Protein AF-A0A059XB04-F1 (afdb_monomer)

Solvent-accessible surface area (backbone atoms only — not comparable to full-atom values): 8341 Å² total; per-residue (Å²): 118,61,59,58,57,17,35,54,51,37,60,76,37,58,84,43,94,43,70,64,55,27,49,43,52,47,31,38,72,76,71,70,39,80,63,54,74,63,44,48,49,54,50,53,51,46,66,65,46,46,66,55,48,60,48,51,51,54,49,51,52,49,54,49,53,51,55,54,54,59,68,74,66,71,84,84,87,80,88,89,86,90,81,85,85,89,86,80,91,80,71,99,72,80,81,77,64,91,81,77,67,53,71,73,57,56,70,72,45,74,76,91,42,72,61,14,51,53,42,30,48,57,76,69,47,67,93,66,83,70,68,130

pLDDT: mean 71.79, std 19.83, range [31.95, 94.81]

Sequence (132 aa):
FTQQQAELIARKVADEPDNESRIKKVYRIVYGRAPEAAEVKAGVDYLAAEPMRAYEERRAEKDAKEKEKAKSQKPEDAKPEPGKPDGMADGMMSGVVPGAGSADEKAKMLPVTTLGRYIKVLLSANEFLFVS

Radius of gyration: 23.44 Å; Cα contacts (8 Å, |Δi|>4): 75; chains: 1; bounding box: 36×36×72 Å

Secondary structure (DSSP, 8-state):
-HHHHHHHHHHHHTTSSSHHHHHHHHHHHHTSSPPPHHHHHHHHHHHHHHHHHHHHHHHHHHHHHHHHHHHT-------------------TTTT--TT---HHHHHHSPPP-HHHHHHHHHHHS-TTSS--

Foldseek 3Di:
DLLLVLVVLCVVLVPPPDQLSSQQVLCCVQVVDGDDPLSSVVSVVQLVCVVVVVVVVVVVVVVVVVVVVVVVPDDDDDDDDDDDDDDDDDDPPPPDDPPPDDPVVVVVGDDGDSSSVSSSCVNVDDPPPRDD

Mean predicted aligned error: 15.43 Å

Structure (mmCIF, N/CA/C/O backbone):
data_AF-A0A059XB04-F1
#
_entry.id   AF-A0A059XB04-F1
#
loop_
_atom_site.group_PDB
_atom_site.id
_atom_site.type_symbol
_atom_site.label_atom_id
_atom_site.label_alt_id
_atom_site.label_comp_id
_atom_site.label_asym_id
_atom_site.label_entity_id
_atom_site.label_seq_id
_atom_site.pdbx_PDB_ins_code
_atom_site.Cartn_x
_atom_site.Cartn_y
_atom_site.Cartn_z
_atom_site.occupancy
_atom_site.B_iso_or_equiv
_atom_site.auth_seq_id
_atom_site.auth_comp_id
_atom_site.auth_asym_id
_atom_site.auth_atom_id
_atom_site.pdbx_PDB_model_num
ATOM 1 N N . PHE A 1 1 ? -6.227 1.601 -15.711 1.00 62.34 1 PHE A N 1
ATOM 2 C CA . PHE A 1 1 ? -6.575 2.840 -14.984 1.00 62.34 1 PHE A CA 1
ATOM 3 C C . PHE A 1 1 ? -6.221 2.799 -13.495 1.00 62.34 1 PHE A C 1
ATOM 5 O O . PHE A 1 1 ? -5.605 3.744 -13.020 1.00 62.34 1 PHE A O 1
ATOM 12 N N . THR A 1 2 ? -6.492 1.710 -12.769 1.00 87.12 2 THR A N 1
ATOM 13 C CA . THR A 1 2 ? -6.279 1.619 -11.306 1.00 87.12 2 THR A CA 1
ATOM 14 C C . THR A 1 2 ? -4.823 1.794 -10.844 1.00 87.12 2 THR A C 1
ATOM 16 O O . THR A 1 2 ? -4.592 2.307 -9.757 1.00 87.12 2 THR A O 1
ATOM 19 N N . GLN A 1 3 ? -3.827 1.447 -11.674 1.00 89.06 3 GLN A N 1
ATOM 20 C CA . GLN A 1 3 ? -2.406 1.574 -11.304 1.00 89.06 3 GLN A CA 1
ATOM 21 C C . GLN A 1 3 ? -2.002 3.019 -10.985 1.00 89.06 3 GLN A C 1
ATOM 23 O O . GLN A 1 3 ? -1.406 3.267 -9.948 1.00 89.06 3 GLN A O 1
ATOM 28 N N . GLN A 1 4 ? -2.329 3.977 -11.854 1.00 91.56 4 GLN A N 1
ATOM 29 C CA . GLN A 1 4 ? -1.906 5.369 -11.664 1.00 91.56 4 GLN A CA 1
ATOM 30 C C . GLN A 1 4 ? -2.577 6.002 -10.438 1.00 91.56 4 GLN A C 1
ATOM 32 O O . GLN A 1 4 ? -1.941 6.750 -9.705 1.00 91.56 4 GLN A O 1
ATOM 37 N N . GLN A 1 5 ? -3.835 5.641 -10.166 1.00 90.94 5 GLN A N 1
ATOM 38 C CA . GLN A 1 5 ? -4.535 6.065 -8.951 1.00 90.94 5 GLN A CA 1
ATOM 39 C C . GLN A 1 5 ? -3.875 5.494 -7.693 1.00 90.94 5 GLN A C 1
ATOM 41 O O . GLN A 1 5 ? -3.670 6.218 -6.720 1.00 90.94 5 GLN A O 1
ATOM 46 N N . ALA A 1 6 ? -3.467 4.226 -7.736 1.00 92.75 6 ALA A N 1
ATOM 47 C CA . ALA A 1 6 ? -2.747 3.606 -6.636 1.00 92.75 6 ALA A CA 1
ATOM 48 C C . ALA A 1 6 ? -1.396 4.290 -6.365 1.00 92.75 6 ALA A C 1
ATOM 50 O O . ALA A 1 6 ? -1.077 4.561 -5.211 1.00 92.75 6 ALA A O 1
ATOM 51 N N . GLU A 1 7 ? -0.639 4.654 -7.407 1.00 92.75 7 GLU A N 1
ATOM 5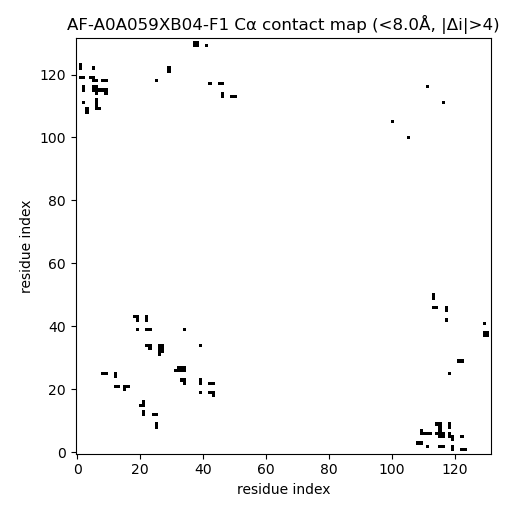2 C CA . GLU A 1 7 ? 0.622 5.396 -7.244 1.00 92.75 7 GLU A CA 1
ATOM 53 C C . GLU A 1 7 ? 0.411 6.824 -6.710 1.00 92.75 7 GLU A C 1
ATOM 55 O O . GLU A 1 7 ? 1.221 7.327 -5.930 1.00 92.75 7 GLU A O 1
ATOM 60 N N . LEU A 1 8 ? -0.690 7.490 -7.078 1.00 94.25 8 LEU A N 1
ATOM 61 C CA . LEU A 1 8 ? -1.035 8.798 -6.510 1.00 94.25 8 LEU A CA 1
ATOM 62 C C . LEU A 1 8 ? -1.319 8.704 -5.009 1.00 94.25 8 LEU A C 1
ATOM 64 O O . LEU A 1 8 ? -0.875 9.559 -4.244 1.00 94.25 8 LEU A O 1
ATOM 68 N N . ILE A 1 9 ? -2.033 7.664 -4.577 1.00 93.81 9 ILE A N 1
ATOM 69 C CA . ILE A 1 9 ? -2.265 7.407 -3.152 1.00 93.81 9 ILE A CA 1
ATOM 70 C C . ILE A 1 9 ? -0.945 7.042 -2.466 1.00 93.81 9 ILE A C 1
ATOM 72 O O . ILE A 1 9 ? -0.665 7.582 -1.398 1.00 93.81 9 ILE A O 1
ATOM 76 N N . ALA A 1 10 ? -0.101 6.218 -3.097 1.00 93.50 10 ALA A N 1
ATOM 77 C CA . ALA A 1 10 ? 1.215 5.852 -2.575 1.00 93.50 10 ALA A CA 1
ATOM 78 C C . ALA A 1 10 ? 2.075 7.090 -2.280 1.00 93.50 10 ALA A C 1
ATOM 80 O O . ALA A 1 10 ? 2.677 7.176 -1.214 1.00 93.50 10 ALA A O 1
ATOM 81 N N . ARG A 1 11 ? 2.070 8.092 -3.171 1.00 93.62 11 ARG A N 1
ATOM 82 C CA . ARG A 1 11 ? 2.760 9.374 -2.943 1.00 93.62 11 ARG A CA 1
ATOM 83 C C . ARG A 1 11 ? 2.201 10.153 -1.755 1.00 93.62 11 ARG A C 1
ATOM 85 O O . ARG A 1 11 ? 2.980 10.675 -0.971 1.00 93.62 11 ARG A O 1
ATOM 92 N N . LYS A 1 12 ? 0.875 10.205 -1.585 1.00 93.06 12 LYS A N 1
ATOM 93 C CA . LYS A 1 12 ? 0.228 10.919 -0.461 1.00 93.06 12 LYS A CA 1
ATOM 94 C C . LYS A 1 12 ? 0.562 10.331 0.912 1.00 93.06 12 LYS A C 1
ATOM 96 O O . LYS A 1 12 ? 0.420 11.017 1.923 1.00 93.06 12 LYS A O 1
ATOM 101 N N . VAL A 1 13 ? 0.929 9.053 0.957 1.00 93.88 13 VAL A N 1
ATOM 102 C CA . VAL A 1 13 ? 1.287 8.357 2.200 1.00 93.88 13 VAL A CA 1
ATOM 103 C C . VAL A 1 13 ? 2.791 8.113 2.321 1.00 93.88 13 VAL A C 1
ATOM 105 O O . VAL A 1 13 ? 3.226 7.558 3.320 1.00 93.88 13 VAL A O 1
ATOM 108 N N . ALA A 1 14 ? 3.600 8.514 1.337 1.00 89.06 14 ALA A N 1
ATOM 109 C CA . ALA A 1 14 ? 5.038 8.244 1.333 1.00 89.06 14 ALA A CA 1
ATOM 110 C C . ALA A 1 14 ? 5.751 8.866 2.545 1.00 89.06 14 ALA A C 1
ATOM 112 O O . ALA A 1 14 ? 6.646 8.232 3.107 1.00 89.06 14 ALA A O 1
ATOM 113 N N . ASP A 1 15 ? 5.281 10.042 2.972 1.00 91.62 15 ASP A N 1
ATOM 114 C CA . ASP A 1 15 ? 5.811 10.818 4.100 1.00 91.62 15 ASP A CA 1
ATOM 115 C C . ASP A 1 15 ? 5.543 10.184 5.475 1.00 91.62 15 ASP A C 1
ATOM 117 O O . ASP A 1 15 ? 6.079 10.641 6.481 1.00 91.62 15 ASP A O 1
ATOM 121 N N . GLU A 1 16 ? 4.718 9.133 5.545 1.00 92.12 16 GLU A N 1
ATOM 122 C CA . GLU A 1 16 ? 4.513 8.400 6.794 1.00 92.12 16 GLU A CA 1
ATOM 123 C C . GLU A 1 16 ? 5.799 7.663 7.210 1.00 92.12 16 GLU A C 1
ATOM 125 O O . GLU A 1 16 ? 6.496 7.111 6.350 1.00 92.12 16 GLU A O 1
ATOM 130 N N . PRO A 1 17 ? 6.117 7.620 8.514 1.00 88.62 17 PRO A N 1
ATOM 131 C CA . PRO A 1 17 ? 7.427 7.182 8.997 1.00 88.62 17 PRO A CA 1
ATOM 132 C C . PRO A 1 17 ? 7.689 5.686 8.789 1.00 88.62 17 PRO A C 1
ATOM 134 O O . PRO A 1 17 ? 8.817 5.280 8.508 1.00 88.62 17 PRO A O 1
ATOM 137 N N . ASP A 1 18 ? 6.650 4.860 8.885 1.00 90.94 18 ASP A N 1
ATOM 138 C CA . ASP A 1 18 ? 6.749 3.404 8.864 1.00 90.94 18 ASP A CA 1
ATOM 139 C C . ASP A 1 18 ? 5.666 2.759 7.985 1.00 90.94 18 ASP A C 1
ATOM 141 O O . ASP A 1 18 ? 4.667 3.377 7.606 1.00 90.94 18 ASP A O 1
ATOM 145 N N . ASN A 1 19 ? 5.878 1.490 7.626 1.00 90.06 19 ASN A N 1
ATOM 146 C CA . ASN A 1 19 ? 4.968 0.771 6.736 1.00 90.06 19 ASN A CA 1
ATOM 147 C C . ASN A 1 19 ? 3.585 0.541 7.359 1.00 90.06 19 ASN A C 1
ATOM 149 O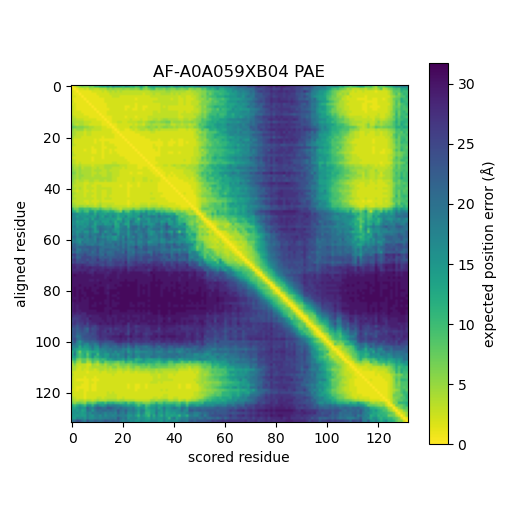 O . ASN A 1 19 ? 2.600 0.564 6.624 1.00 90.06 19 ASN A O 1
ATOM 153 N N . GLU A 1 20 ? 3.471 0.382 8.680 1.00 92.31 20 GLU A N 1
ATOM 154 C CA . GLU A 1 20 ? 2.158 0.248 9.316 1.00 92.31 20 GLU A CA 1
ATOM 155 C C . GLU A 1 20 ? 1.370 1.556 9.256 1.00 92.31 20 GLU A C 1
ATOM 157 O O . GLU A 1 20 ? 0.177 1.538 8.957 1.00 92.31 20 GLU A O 1
ATOM 162 N N . SER A 1 21 ? 2.021 2.69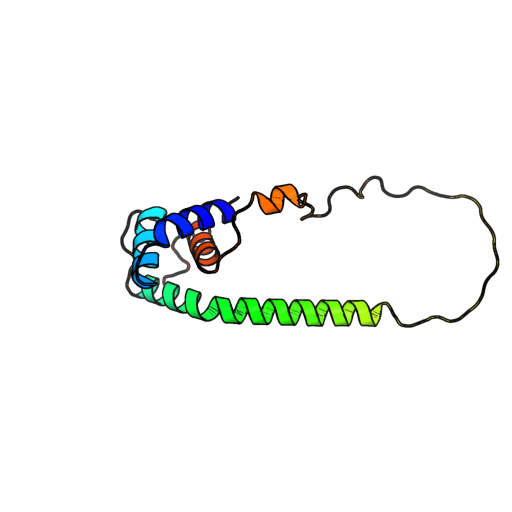3 9.505 1.00 94.44 21 SER A N 1
ATOM 163 C CA . SER A 1 21 ? 1.423 4.028 9.407 1.00 94.44 21 SER A CA 1
ATOM 164 C C . SER A 1 21 ? 0.959 4.318 7.980 1.00 94.44 21 SER A C 1
ATOM 166 O O . SER A 1 21 ? -0.168 4.785 7.779 1.00 94.44 21 SER A O 1
ATOM 168 N N . ARG A 1 22 ? 1.752 3.916 6.972 1.00 94.31 22 ARG A N 1
ATOM 169 C CA . ARG A 1 22 ? 1.342 3.945 5.557 1.00 94.31 22 ARG A CA 1
ATOM 170 C C . ARG A 1 22 ? 0.076 3.129 5.325 1.00 94.31 22 ARG A C 1
ATOM 172 O O . ARG A 1 22 ? -0.886 3.659 4.774 1.00 94.31 22 ARG A O 1
ATOM 179 N N . ILE A 1 23 ? 0.049 1.871 5.770 1.00 93.81 23 ILE A N 1
ATOM 180 C CA . ILE A 1 23 ? -1.108 0.978 5.600 1.00 93.81 23 ILE A CA 1
ATOM 181 C C . ILE A 1 23 ? -2.346 1.563 6.294 1.00 93.81 23 ILE A C 1
ATOM 183 O O . ILE A 1 23 ? -3.392 1.705 5.665 1.00 93.81 23 ILE A O 1
ATOM 187 N N . LYS A 1 24 ? -2.228 2.006 7.551 1.00 94.25 24 LYS A N 1
ATOM 188 C CA . LYS A 1 24 ? -3.326 2.634 8.308 1.00 94.25 24 LYS A CA 1
ATOM 189 C C . LYS A 1 24 ? -3.908 3.841 7.579 1.00 94.25 24 LYS A C 1
ATOM 191 O O . LYS A 1 24 ? -5.130 3.981 7.494 1.00 94.25 24 LYS A O 1
ATOM 196 N N . LYS A 1 25 ? -3.056 4.701 7.020 1.00 94.81 25 LYS A N 1
ATOM 197 C CA . LYS A 1 25 ? -3.499 5.875 6.261 1.00 94.81 25 LYS A CA 1
ATOM 198 C C . LYS A 1 25 ? -4.142 5.498 4.928 1.00 94.81 25 LYS A C 1
ATOM 200 O O . LYS A 1 25 ? -5.160 6.084 4.570 1.00 94.81 25 LYS A O 1
ATOM 205 N N . VAL A 1 26 ? -3.605 4.499 4.229 1.00 94.44 26 VAL A N 1
ATOM 206 C CA . VAL A 1 26 ? -4.202 3.960 2.999 1.00 94.44 26 VAL A CA 1
ATOM 207 C C . VAL A 1 26 ? -5.612 3.436 3.260 1.00 94.44 26 VAL A C 1
ATOM 209 O O . VAL A 1 26 ? -6.525 3.816 2.534 1.00 94.44 26 VAL A O 1
ATOM 212 N N . TYR A 1 27 ? -5.823 2.641 4.312 1.00 93.75 27 TYR A N 1
ATOM 213 C CA . TYR A 1 27 ? -7.151 2.108 4.645 1.00 93.75 27 TYR A CA 1
ATOM 214 C C . TYR A 1 27 ? -8.170 3.211 4.933 1.00 93.75 27 TYR A C 1
ATOM 216 O O . TYR A 1 27 ? -9.305 3.141 4.462 1.00 93.75 27 TYR A O 1
ATOM 224 N N . ARG A 1 28 ? -7.752 4.286 5.611 1.00 94.00 28 ARG A N 1
ATOM 225 C CA . ARG A 1 28 ? -8.613 5.458 5.822 1.00 94.00 28 ARG A CA 1
ATOM 226 C C . ARG A 1 28 ? -8.978 6.169 4.519 1.00 94.00 28 ARG A C 1
ATOM 228 O O . ARG A 1 28 ? -10.091 6.663 4.405 1.00 94.00 28 ARG A O 1
ATOM 235 N N . ILE A 1 29 ? -8.065 6.229 3.550 1.00 93.31 29 ILE A N 1
ATOM 236 C CA . ILE A 1 29 ? -8.314 6.864 2.245 1.00 93.31 29 ILE A CA 1
ATOM 237 C C . ILE A 1 29 ? -9.215 5.991 1.365 1.00 93.31 29 ILE A C 1
ATOM 239 O O . ILE A 1 29 ? -10.090 6.519 0.687 1.00 93.31 29 ILE A O 1
ATOM 243 N N . VAL A 1 30 ? -8.979 4.678 1.345 1.00 91.19 30 VAL A N 1
ATOM 244 C CA . VAL A 1 30 ? -9.641 3.746 0.420 1.00 91.19 30 VAL A CA 1
ATOM 245 C C . VAL A 1 30 ? -10.997 3.280 0.950 1.00 91.19 30 VAL A C 1
ATOM 247 O O . VAL A 1 30 ? -11.965 3.282 0.198 1.00 91.19 30 VAL A O 1
ATOM 250 N N . TYR A 1 31 ? -11.080 2.925 2.234 1.00 90.44 31 TYR A N 1
ATOM 251 C CA . TYR A 1 31 ? -12.274 2.322 2.843 1.00 90.44 31 TYR A CA 1
ATOM 252 C C . TYR A 1 31 ? -12.963 3.227 3.871 1.00 90.44 31 TYR A C 1
ATOM 254 O O . TYR A 1 31 ? -14.004 2.867 4.410 1.00 90.44 31 TYR A O 1
ATOM 262 N N . GLY A 1 32 ? -12.383 4.384 4.210 1.00 92.06 32 GLY A N 1
ATOM 263 C CA . GLY A 1 32 ? -12.955 5.282 5.220 1.00 92.06 32 GLY A CA 1
ATOM 264 C C . GLY A 1 32 ? -12.929 4.734 6.654 1.00 92.06 32 GLY A C 1
ATOM 265 O O . GLY A 1 32 ? -13.517 5.344 7.544 1.00 92.06 32 GLY A O 1
ATOM 266 N N . ARG A 1 33 ? -12.238 3.612 6.904 1.00 91.81 33 ARG A N 1
ATOM 267 C CA . ARG A 1 33 ? -12.135 2.963 8.222 1.00 91.81 33 ARG A CA 1
ATOM 268 C C . ARG A 1 33 ? -10.688 2.711 8.635 1.00 91.81 33 ARG A C 1
ATOM 270 O O . ARG A 1 33 ? -9.763 2.797 7.828 1.00 91.81 33 ARG A O 1
ATOM 277 N N . ALA A 1 34 ? -10.488 2.412 9.917 1.00 90.94 34 ALA A N 1
ATOM 278 C CA . ALA A 1 34 ? -9.215 1.876 10.383 1.00 90.94 34 ALA A CA 1
ATOM 279 C C . ALA A 1 34 ? -9.070 0.408 9.934 1.00 90.94 34 ALA A C 1
ATOM 281 O O . ALA A 1 34 ? -10.078 -0.306 9.893 1.00 90.94 34 ALA A O 1
ATOM 282 N N . PRO A 1 35 ? -7.849 -0.041 9.596 1.00 91.25 35 PRO A N 1
ATOM 283 C CA . PRO A 1 35 ? -7.604 -1.452 9.342 1.00 91.25 35 PRO A CA 1
ATOM 284 C C . PRO A 1 35 ? -7.675 -2.259 10.639 1.00 91.25 35 PRO A C 1
ATOM 286 O O . PRO A 1 35 ? -7.333 -1.761 11.717 1.00 91.25 35 PRO A O 1
ATOM 289 N N . GLU A 1 36 ? -8.048 -3.523 10.517 1.00 91.62 36 GLU A N 1
ATOM 290 C CA . GLU A 1 36 ? -7.911 -4.511 11.581 1.00 91.62 36 GLU A CA 1
ATOM 291 C C . GLU A 1 36 ? -6.456 -4.988 11.718 1.00 91.62 36 GLU A C 1
ATOM 293 O O . GLU A 1 36 ? -5.630 -4.832 10.816 1.00 91.62 36 GLU A O 1
ATOM 298 N N . ALA A 1 37 ? -6.116 -5.609 12.851 1.00 88.94 37 ALA A N 1
ATOM 299 C CA . ALA A 1 37 ? -4.753 -6.087 13.102 1.00 88.94 37 ALA A CA 1
ATOM 300 C C . ALA A 1 37 ? -4.281 -7.123 12.061 1.00 88.94 37 ALA A C 1
ATOM 302 O O . ALA A 1 37 ? -3.117 -7.101 11.655 1.00 88.94 37 ALA A O 1
ATOM 303 N N . ALA A 1 38 ? -5.184 -7.994 11.596 1.00 89.56 38 ALA A N 1
ATOM 304 C CA . ALA A 1 38 ? -4.898 -8.973 10.548 1.00 89.56 38 ALA A CA 1
ATOM 305 C C . ALA A 1 38 ? -4.568 -8.300 9.205 1.00 89.56 38 ALA A C 1
ATOM 307 O O . ALA A 1 38 ? -3.620 -8.694 8.529 1.00 89.56 38 ALA A O 1
ATOM 308 N N . GLU A 1 39 ? -5.285 -7.230 8.860 1.00 90.12 39 GLU A N 1
ATOM 309 C CA . GLU A 1 39 ? -5.089 -6.472 7.623 1.00 90.12 39 GLU A CA 1
ATOM 310 C C . GLU A 1 39 ? -3.765 -5.701 7.618 1.00 90.12 39 GLU A C 1
ATOM 312 O 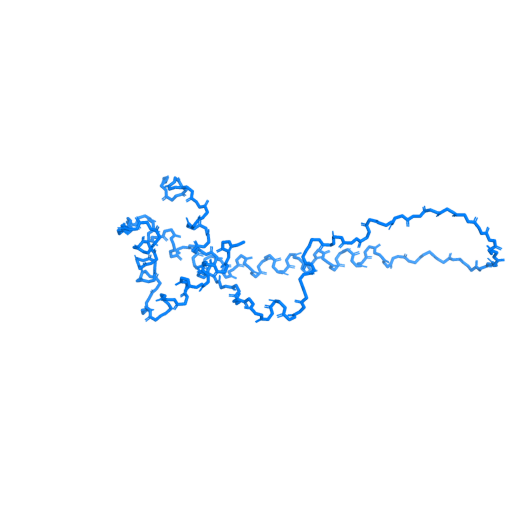O . GLU A 1 39 ? -3.061 -5.671 6.604 1.00 90.12 39 GLU A O 1
ATOM 317 N N . VAL A 1 40 ? -3.392 -5.109 8.761 1.00 91.50 40 VAL A N 1
ATOM 318 C CA . VAL A 1 40 ? -2.082 -4.457 8.921 1.00 91.50 40 VAL A CA 1
ATOM 319 C C . VAL A 1 40 ? -0.968 -5.479 8.738 1.00 91.50 40 VAL A C 1
ATOM 321 O O . VAL A 1 40 ? -0.047 -5.238 7.958 1.00 91.50 40 VAL A O 1
ATOM 324 N N . LYS A 1 41 ? -1.078 -6.638 9.396 1.00 90.75 41 LYS A N 1
ATOM 325 C CA . LYS A 1 41 ? -0.098 -7.718 9.270 1.00 90.75 41 LYS A CA 1
ATOM 326 C C . LYS A 1 41 ? 0.028 -8.199 7.823 1.00 90.75 41 LYS A C 1
ATOM 328 O O . LYS A 1 41 ? 1.132 -8.209 7.290 1.00 90.75 41 LYS A O 1
ATOM 333 N N . ALA A 1 42 ? -1.091 -8.496 7.163 1.00 90.44 42 ALA A N 1
ATOM 334 C CA . ALA A 1 42 ? -1.102 -8.923 5.766 1.00 90.44 42 ALA A CA 1
ATOM 335 C C . ALA A 1 42 ? -0.477 -7.874 4.831 1.00 90.44 42 ALA A C 1
ATOM 337 O O . ALA A 1 42 ? 0.246 -8.222 3.898 1.00 90.44 42 ALA A O 1
ATOM 338 N N . GLY A 1 43 ? -0.713 -6.583 5.087 1.00 90.19 43 GLY A N 1
ATOM 339 C CA . GLY A 1 43 ? -0.084 -5.502 4.334 1.00 90.19 43 GLY A CA 1
ATOM 340 C C . GLY A 1 43 ? 1.430 -5.429 4.534 1.00 90.19 43 GLY A C 1
ATOM 341 O O . GLY A 1 43 ? 2.167 -5.279 3.560 1.00 90.19 43 GLY A O 1
ATOM 342 N N . VAL A 1 44 ? 1.911 -5.567 5.771 1.00 91.44 44 VAL A N 1
ATOM 343 C CA . VAL A 1 44 ? 3.352 -5.588 6.069 1.00 91.44 44 VAL A CA 1
ATOM 344 C C . VAL A 1 44 ? 4.021 -6.799 5.415 1.00 91.44 44 VAL A C 1
ATOM 346 O O . VAL A 1 44 ? 5.041 -6.636 4.742 1.00 91.44 44 VAL A O 1
ATOM 349 N N . ASP A 1 45 ? 3.412 -7.979 5.536 1.00 89.50 45 ASP A N 1
ATOM 350 C CA . ASP A 1 45 ? 3.902 -9.221 4.931 1.00 89.50 45 ASP A CA 1
ATOM 351 C C . ASP A 1 45 ? 3.966 -9.105 3.399 1.00 89.50 45 ASP A C 1
ATOM 353 O O . ASP A 1 45 ? 4.963 -9.478 2.776 1.00 89.50 45 ASP A O 1
ATOM 357 N N . TYR A 1 46 ? 2.944 -8.505 2.781 1.00 89.19 46 TYR A N 1
ATOM 358 C CA . TYR A 1 46 ? 2.924 -8.240 1.343 1.00 89.19 46 TYR A CA 1
ATOM 359 C C . TYR A 1 46 ? 4.071 -7.316 0.913 1.00 89.19 46 TYR A C 1
ATOM 361 O O . TYR A 1 46 ? 4.801 -7.626 -0.031 1.00 89.19 46 TYR A O 1
ATOM 369 N N . LEU A 1 47 ? 4.274 -6.198 1.620 1.00 87.88 47 LEU A N 1
ATOM 370 C CA . LEU A 1 47 ? 5.343 -5.244 1.307 1.00 87.88 47 LEU A CA 1
ATOM 371 C C . LEU A 1 47 ? 6.745 -5.849 1.479 1.00 87.88 47 LEU A C 1
ATOM 373 O O . LEU A 1 47 ? 7.666 -5.434 0.774 1.00 87.88 47 LEU A O 1
ATOM 377 N N . ALA A 1 48 ? 6.909 -6.822 2.377 1.00 85.38 48 ALA A N 1
ATOM 378 C CA . ALA A 1 48 ? 8.159 -7.553 2.565 1.00 85.38 48 ALA A CA 1
ATOM 379 C C . ALA A 1 48 ? 8.393 -8.631 1.487 1.00 85.38 48 ALA A C 1
ATOM 381 O O . ALA A 1 48 ? 9.524 -8.813 1.037 1.00 85.38 48 ALA A O 1
ATOM 382 N N . ALA A 1 49 ? 7.340 -9.328 1.047 1.00 81.25 49 ALA A N 1
ATOM 383 C CA . ALA A 1 49 ? 7.437 -10.429 0.085 1.00 81.25 49 ALA A CA 1
ATOM 384 C C . ALA A 1 49 ? 7.522 -9.967 -1.383 1.00 81.25 49 ALA A C 1
ATOM 386 O O . ALA A 1 49 ? 8.191 -10.594 -2.207 1.00 81.25 49 ALA A O 1
ATOM 387 N N . GLU A 1 50 ? 6.861 -8.867 -1.736 1.00 74.31 50 GLU A N 1
ATOM 388 C CA . GLU A 1 50 ? 6.799 -8.365 -3.114 1.00 74.31 50 GLU A CA 1
ATOM 389 C C . GLU A 1 50 ? 8.150 -7.990 -3.743 1.00 74.31 50 GLU A C 1
ATOM 391 O O . GLU A 1 50 ? 8.351 -8.293 -4.920 1.00 74.31 50 GLU A O 1
ATOM 396 N N . PRO A 1 51 ? 9.102 -7.351 -3.034 1.00 67.12 51 PRO A N 1
ATOM 397 C CA . PRO A 1 51 ? 10.424 -7.087 -3.593 1.00 67.12 51 PRO A CA 1
ATOM 398 C C . PRO A 1 51 ? 11.152 -8.371 -4.017 1.00 67.12 51 PRO A C 1
ATOM 400 O O . PRO A 1 51 ? 11.834 -8.368 -5.042 1.00 67.12 51 PRO A O 1
ATOM 403 N N . MET A 1 52 ? 10.964 -9.467 -3.274 1.00 59.53 52 MET A N 1
ATOM 404 C CA . MET A 1 52 ? 11.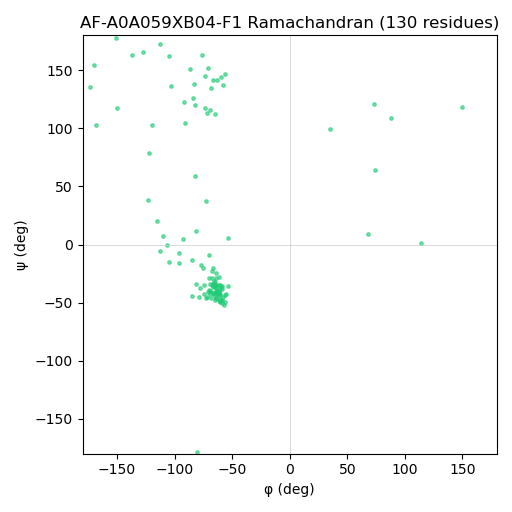530 -10.780 -3.600 1.00 59.53 52 MET A CA 1
ATOM 405 C C . MET A 1 52 ? 10.818 -11.413 -4.800 1.00 59.53 52 MET A C 1
ATOM 407 O O . MET A 1 52 ? 11.478 -11.815 -5.756 1.00 59.53 52 MET A O 1
ATOM 411 N N . ARG A 1 53 ? 9.479 -11.396 -4.828 1.00 60.59 53 ARG A N 1
ATOM 412 C CA . ARG A 1 53 ? 8.702 -11.923 -5.965 1.00 60.59 53 ARG A CA 1
ATOM 413 C C . ARG A 1 53 ? 8.958 -11.172 -7.269 1.00 60.59 53 ARG A C 1
ATOM 415 O O . ARG A 1 53 ? 9.173 -11.792 -8.301 1.00 60.59 53 ARG A O 1
ATOM 422 N N . ALA A 1 54 ? 9.043 -9.844 -7.228 1.00 60.28 54 ALA A N 1
ATOM 423 C CA . ALA A 1 54 ? 9.335 -9.030 -8.411 1.00 60.28 54 ALA A CA 1
ATOM 424 C C . ALA A 1 54 ? 10.763 -9.238 -8.954 1.00 60.28 54 ALA A C 1
ATOM 426 O O . ALA A 1 54 ? 11.048 -8.930 -10.118 1.00 60.28 54 ALA A O 1
ATOM 427 N N . TYR A 1 55 ? 11.688 -9.710 -8.112 1.00 55.31 55 TYR A N 1
ATOM 428 C CA . TYR A 1 55 ? 13.018 -10.129 -8.541 1.00 55.31 55 TYR A CA 1
ATOM 429 C C . TYR A 1 55 ? 12.981 -11.521 -9.181 1.00 55.31 55 TYR A C 1
ATOM 431 O O . TYR A 1 55 ? 13.544 -11.710 -10.259 1.00 55.31 55 TYR A O 1
ATOM 439 N N . GLU A 1 56 ? 12.278 -12.467 -8.558 1.00 57.78 56 GLU A N 1
ATOM 440 C CA . GLU A 1 56 ? 12.084 -13.827 -9.070 1.00 57.78 56 GLU A CA 1
ATOM 441 C C . GLU A 1 56 ? 11.363 -13.836 -10.425 1.00 57.78 56 GLU A C 1
ATOM 443 O O . GLU A 1 56 ? 11.837 -14.479 -11.360 1.00 57.78 56 GLU A O 1
ATOM 448 N N . GLU A 1 57 ? 10.301 -13.045 -10.584 1.00 58.78 57 GLU A N 1
ATOM 449 C CA . GLU A 1 57 ? 9.573 -12.885 -11.848 1.00 58.78 57 GLU A CA 1
ATOM 450 C C . GLU A 1 57 ? 10.463 -12.284 -12.942 1.00 58.78 57 GLU A C 1
ATOM 452 O O . GLU A 1 57 ? 10.520 -12.808 -14.054 1.00 58.78 57 GLU A O 1
ATOM 457 N N . ARG A 1 58 ? 11.260 -11.248 -12.630 1.00 61.28 58 ARG A N 1
ATOM 458 C CA . ARG A 1 58 ? 12.214 -10.687 -13.604 1.00 61.28 58 ARG A CA 1
ATOM 459 C C . ARG A 1 58 ? 13.314 -11.667 -13.986 1.00 61.28 58 ARG A C 1
ATOM 461 O O . ARG A 1 58 ? 13.812 -11.603 -15.110 1.00 61.28 58 ARG A O 1
ATOM 468 N N . ARG A 1 59 ? 13.732 -12.541 -13.071 1.00 62.00 59 ARG A N 1
ATOM 469 C CA . ARG A 1 59 ? 14.716 -13.582 -13.369 1.00 62.00 59 ARG A CA 1
ATOM 470 C C . ARG A 1 59 ? 14.101 -14.664 -14.259 1.00 62.00 59 ARG A C 1
ATOM 472 O O . ARG A 1 59 ? 14.692 -14.998 -15.278 1.00 62.00 59 ARG A O 1
ATOM 479 N N . ALA A 1 60 ? 12.889 -15.116 -13.944 1.00 64.94 60 ALA A N 1
ATOM 480 C CA . ALA A 1 60 ? 12.160 -16.102 -14.734 1.00 64.94 60 ALA A CA 1
ATOM 481 C C . ALA A 1 60 ? 11.820 -15.594 -16.147 1.00 64.94 60 ALA A C 1
ATOM 483 O O . ALA A 1 60 ? 11.966 -16.337 -17.114 1.00 64.94 60 ALA A O 1
ATOM 484 N N . GLU A 1 61 ? 11.435 -14.324 -16.300 1.00 66.12 61 GLU A N 1
ATOM 485 C CA . GLU A 1 61 ? 11.200 -13.709 -17.613 1.00 66.12 61 GLU A CA 1
ATOM 486 C C . GLU A 1 61 ? 12.482 -13.572 -18.441 1.00 66.12 61 GLU A C 1
ATOM 488 O O . GLU A 1 61 ? 12.447 -13.734 -19.663 1.00 66.12 61 GLU A O 1
ATOM 493 N N . LYS A 1 62 ? 13.620 -13.273 -17.798 1.00 65.00 62 LYS A N 1
ATOM 494 C CA . LYS A 1 62 ? 14.928 -13.265 -18.469 1.00 65.00 62 LYS A CA 1
ATOM 495 C C . LYS A 1 62 ? 15.308 -14.667 -18.934 1.00 65.00 62 LYS A C 1
ATOM 497 O O . LYS A 1 62 ? 15.608 -14.831 -20.113 1.00 65.00 62 LYS A O 1
ATOM 502 N N . ASP A 1 63 ? 15.184 -15.667 -18.066 1.00 66.75 63 ASP A N 1
ATOM 503 C CA . ASP A 1 63 ? 15.488 -17.063 -18.396 1.00 66.75 63 ASP A CA 1
ATOM 504 C C . ASP A 1 63 ? 14.541 -17.617 -19.482 1.00 66.75 63 ASP A C 1
ATOM 506 O O . ASP A 1 63 ? 14.958 -18.393 -20.344 1.00 66.75 63 ASP A O 1
ATOM 510 N N . ALA A 1 64 ? 13.267 -17.207 -19.490 1.00 66.69 64 ALA A N 1
ATOM 511 C CA . ALA A 1 64 ? 12.302 -17.572 -20.529 1.00 66.69 64 ALA A CA 1
ATOM 512 C C . ALA A 1 64 ? 12.642 -16.925 -21.882 1.00 66.69 64 ALA A C 1
ATOM 514 O O . ALA A 1 64 ? 12.676 -17.621 -22.898 1.00 66.69 64 ALA A O 1
ATOM 515 N N . LYS A 1 65 ? 12.972 -15.625 -21.897 1.00 64.69 65 LYS A N 1
ATOM 516 C CA . LYS A 1 65 ? 13.401 -14.914 -23.115 1.00 64.69 65 LYS A CA 1
ATOM 517 C C . LYS A 1 65 ? 14.730 -15.435 -23.662 1.00 64.69 65 LYS A C 1
ATOM 519 O O . LYS A 1 65 ? 14.909 -15.472 -24.878 1.00 64.69 65 LYS A O 1
ATOM 524 N N . GLU A 1 66 ? 15.658 -15.854 -22.804 1.00 60.25 66 GLU A N 1
ATOM 525 C CA . GLU A 1 66 ? 16.913 -16.486 -23.229 1.00 60.25 66 GLU A CA 1
ATOM 526 C C . GLU A 1 66 ? 16.681 -17.881 -23.826 1.00 60.25 66 GLU A C 1
ATOM 528 O O . GLU A 1 66 ? 17.255 -18.202 -24.867 1.00 60.25 66 GLU A O 1
ATOM 533 N N .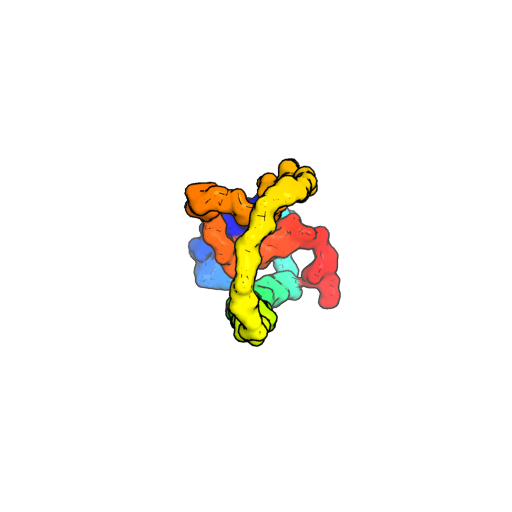 LYS A 1 67 ? 15.772 -18.683 -23.255 1.00 62.00 67 LYS A N 1
ATOM 534 C CA . LYS A 1 67 ? 15.384 -19.988 -23.825 1.00 62.00 67 LYS A CA 1
ATOM 535 C C . LYS A 1 67 ? 14.628 -19.867 -25.153 1.00 62.00 67 LYS A C 1
ATOM 537 O O . LYS A 1 67 ? 14.805 -20.715 -26.028 1.00 62.00 67 LYS A O 1
ATOM 542 N N . GLU A 1 68 ? 13.813 -18.829 -25.328 1.00 57.25 68 GLU A N 1
ATOM 543 C CA . GLU A 1 68 ? 13.105 -18.550 -26.585 1.00 57.25 68 GLU A CA 1
ATOM 544 C C . GLU A 1 68 ? 14.065 -18.071 -27.690 1.00 57.25 68 GLU A C 1
ATOM 546 O O . GLU A 1 68 ? 13.998 -18.558 -28.823 1.00 57.25 68 GLU A O 1
ATOM 551 N N . LYS A 1 69 ? 15.040 -17.213 -27.348 1.00 55.81 69 LYS A N 1
ATOM 552 C CA . LYS A 1 69 ? 16.127 -16.808 -28.260 1.00 55.81 69 LYS A CA 1
ATOM 553 C C . LYS A 1 69 ? 17.059 -17.963 -28.637 1.00 55.81 69 LYS A C 1
ATOM 555 O O . LYS A 1 69 ? 17.489 -18.047 -29.782 1.00 55.81 69 LYS A O 1
ATOM 560 N N . ALA A 1 70 ? 17.338 -18.884 -27.714 1.00 55.00 70 ALA A N 1
ATOM 561 C CA . ALA A 1 70 ? 18.159 -20.063 -27.997 1.00 55.00 70 ALA A CA 1
ATOM 562 C C . ALA A 1 70 ? 17.458 -21.078 -28.926 1.00 55.00 70 ALA A C 1
ATOM 564 O O . ALA A 1 70 ? 18.123 -21.778 -29.687 1.00 55.00 70 ALA A O 1
ATOM 565 N N . LYS A 1 71 ? 16.117 -21.147 -28.917 1.00 53.75 71 LYS A N 1
ATOM 566 C CA . LYS A 1 71 ? 15.346 -21.990 -29.853 1.00 53.75 71 LYS A CA 1
ATOM 567 C C . LYS A 1 71 ? 15.256 -21.425 -31.273 1.00 53.75 71 LYS A C 1
ATOM 569 O O . LYS A 1 71 ? 15.008 -22.193 -32.195 1.00 53.75 71 LYS A O 1
ATOM 574 N N . SER A 1 72 ? 15.478 -20.125 -31.459 1.00 49.12 72 SER A N 1
ATOM 575 C CA . SER A 1 72 ? 15.442 -19.454 -32.768 1.00 49.12 72 SER A CA 1
ATOM 576 C C . SER A 1 72 ? 16.816 -19.371 -33.464 1.00 49.12 72 SER A C 1
ATOM 578 O O . SER A 1 72 ? 16.915 -18.797 -34.542 1.00 49.12 72 SER A O 1
ATOM 580 N N . GLN A 1 73 ? 17.868 -19.980 -32.895 1.00 45.19 73 GLN A N 1
ATOM 581 C CA . GLN A 1 73 ? 19.230 -20.017 -33.459 1.00 45.19 73 GLN A CA 1
ATOM 582 C C . GLN A 1 73 ? 19.781 -21.443 -33.671 1.00 45.19 73 GLN A C 1
ATOM 584 O O . GLN A 1 73 ? 20.968 -21.689 -33.460 1.00 45.19 73 GLN A O 1
ATOM 589 N N . LYS A 1 74 ? 18.954 -22.404 -34.110 1.00 42.28 74 LYS A N 1
ATOM 590 C CA . LYS A 1 74 ? 19.491 -23.611 -34.768 1.00 42.28 74 LYS A CA 1
ATOM 591 C C . LYS A 1 74 ? 19.546 -23.375 -36.287 1.00 42.28 74 LYS A C 1
ATOM 593 O O . LYS A 1 74 ? 18.507 -23.049 -36.852 1.00 42.28 74 LYS A O 1
ATOM 598 N N . PRO A 1 75 ? 20.726 -23.491 -36.926 1.00 44.38 75 PRO A N 1
ATOM 599 C CA . PRO A 1 75 ? 20.918 -23.159 -38.331 1.00 44.38 75 PRO A CA 1
ATOM 600 C C . PRO A 1 75 ? 20.514 -24.347 -39.213 1.00 44.38 75 PRO A C 1
ATOM 602 O O . PRO A 1 75 ? 21.021 -25.452 -39.029 1.00 44.38 75 PRO A O 1
ATOM 605 N N . GLU A 1 76 ? 19.620 -24.125 -40.174 1.00 39.53 76 GLU A N 1
ATOM 606 C CA . GLU A 1 76 ? 19.528 -24.989 -41.353 1.00 39.53 76 GLU A CA 1
ATOM 607 C C . GLU A 1 76 ? 20.432 -24.404 -42.443 1.00 39.53 76 GLU A C 1
ATOM 609 O O . GLU A 1 76 ? 20.148 -23.374 -43.052 1.00 39.53 76 GLU A O 1
ATOM 614 N N . ASP A 1 77 ? 21.573 -25.063 -42.619 1.00 38.47 77 ASP A N 1
ATOM 615 C CA . ASP A 1 77 ? 22.478 -24.935 -43.755 1.00 38.47 77 ASP A CA 1
ATOM 616 C C . ASP A 1 77 ? 21.811 -25.529 -45.012 1.00 38.47 77 ASP A C 1
ATOM 618 O O . ASP A 1 77 ? 21.581 -26.736 -45.061 1.00 38.47 77 ASP A O 1
ATOM 622 N N . ALA A 1 78 ? 21.527 -24.703 -46.029 1.00 35.12 78 ALA A N 1
ATOM 623 C CA . ALA A 1 78 ? 21.708 -25.022 -47.456 1.00 35.12 78 ALA A CA 1
ATOM 624 C C . ALA A 1 78 ? 21.442 -23.788 -48.352 1.00 35.12 78 ALA A C 1
ATOM 626 O O . ALA A 1 78 ? 20.493 -23.034 -48.168 1.00 35.12 78 ALA A O 1
ATOM 627 N N . LYS A 1 79 ? 22.338 -23.593 -49.322 1.00 40.50 79 LYS A N 1
ATOM 628 C CA . LYS A 1 79 ? 22.548 -22.439 -50.226 1.00 40.50 79 LYS A CA 1
ATOM 629 C C . LYS A 1 79 ? 21.554 -22.417 -51.438 1.00 40.50 79 LYS A C 1
ATOM 631 O O . LYS A 1 79 ? 20.713 -23.303 -51.509 1.00 40.50 79 LYS A O 1
ATOM 636 N N . PRO A 1 80 ? 21.606 -21.447 -52.390 1.00 50.00 80 PRO A N 1
ATOM 637 C CA . PRO A 1 80 ? 20.472 -20.617 -52.838 1.00 50.00 80 PRO A CA 1
ATOM 638 C C . PRO A 1 80 ? 20.034 -20.884 -54.301 1.00 50.00 80 PRO A C 1
ATOM 640 O O . PRO A 1 80 ? 20.762 -21.550 -55.015 1.00 50.00 80 PRO A O 1
ATOM 643 N N . GLU A 1 81 ? 18.919 -20.309 -54.778 1.00 34.50 81 GLU A N 1
ATOM 644 C CA . GLU A 1 81 ? 18.753 -19.769 -56.155 1.00 34.50 81 GLU A CA 1
ATOM 645 C C . GLU A 1 81 ? 17.441 -18.949 -56.289 1.00 34.50 81 GLU A C 1
ATOM 647 O O . GLU A 1 81 ? 16.523 -19.135 -55.486 1.00 34.50 81 GLU A O 1
ATOM 652 N N . PRO A 1 82 ? 17.363 -17.980 -57.230 1.00 45.34 82 PRO A N 1
ATOM 653 C CA . PRO A 1 82 ? 16.433 -16.854 -57.171 1.00 45.34 82 PRO A CA 1
ATOM 654 C C . PRO A 1 82 ? 15.226 -17.008 -58.110 1.00 45.34 82 PRO A C 1
ATOM 656 O O . PRO A 1 82 ? 15.369 -17.298 -59.293 1.00 45.34 82 PRO A O 1
ATOM 659 N N . GLY A 1 83 ? 14.031 -16.690 -57.612 1.00 31.95 83 GLY A N 1
ATOM 660 C CA . GLY A 1 83 ? 12.834 -16.585 -58.445 1.00 31.95 83 GLY A CA 1
ATOM 661 C C . GLY A 1 83 ? 11.674 -15.933 -57.701 1.00 31.95 83 GLY A C 1
ATOM 662 O O . GLY A 1 83 ? 11.030 -16.562 -56.872 1.00 31.95 83 GLY A O 1
ATOM 663 N N . LYS A 1 84 ? 11.404 -14.660 -57.994 1.00 42.72 84 LYS A N 1
ATOM 664 C CA . LYS A 1 84 ? 10.058 -14.069 -57.870 1.00 42.72 84 LYS A CA 1
ATOM 665 C C . LYS A 1 84 ? 9.335 -14.348 -59.203 1.00 42.72 84 LYS A C 1
ATOM 667 O O . LYS A 1 84 ? 10.047 -14.370 -60.210 1.00 42.72 84 LYS A O 1
ATOM 672 N N . PRO A 1 85 ? 7.994 -14.491 -59.270 1.00 43.47 85 PRO A N 1
ATOM 673 C CA . PRO A 1 85 ? 7.089 -13.544 -58.619 1.00 43.47 85 PRO A CA 1
ATOM 674 C C . PRO A 1 85 ? 5.717 -14.078 -58.143 1.00 43.47 85 PRO A C 1
ATOM 676 O O . PRO A 1 85 ? 5.342 -15.222 -58.361 1.00 43.47 85 PRO A O 1
ATOM 679 N N . ASP A 1 86 ? 5.003 -13.140 -57.515 1.00 39.03 86 ASP A N 1
ATOM 680 C CA . ASP A 1 86 ? 3.553 -13.036 -57.329 1.00 39.03 86 ASP A CA 1
ATOM 681 C C . ASP A 1 86 ? 2.830 -13.969 -56.348 1.00 39.03 86 ASP A C 1
ATOM 683 O O . ASP A 1 86 ? 2.727 -15.177 -56.531 1.00 39.03 86 ASP A O 1
ATOM 687 N N . GLY A 1 87 ? 2.167 -13.340 -55.370 1.00 37.00 87 GLY A N 1
ATOM 688 C CA . GLY A 1 87 ? 0.924 -13.881 -54.832 1.00 37.00 87 GLY A CA 1
ATOM 689 C C . GLY A 1 87 ? 0.638 -13.576 -53.366 1.00 37.00 87 GLY A C 1
ATOM 690 O O . GLY A 1 87 ? 1.300 -14.093 -52.481 1.00 37.00 87 GLY A O 1
ATOM 691 N N . MET A 1 88 ? -0.476 -12.869 -53.167 1.00 37.53 88 MET A N 1
ATOM 692 C CA . MET A 1 88 ? -1.390 -12.960 -52.021 1.00 37.53 88 MET A CA 1
ATOM 693 C C . MET A 1 88 ? -1.118 -12.109 -50.772 1.00 37.53 88 MET A C 1
ATOM 695 O O . MET A 1 88 ? -0.225 -12.346 -49.973 1.00 37.53 88 MET A O 1
ATOM 699 N N . ALA A 1 89 ? -2.003 -11.113 -50.640 1.00 47.97 89 ALA A N 1
ATOM 700 C CA . ALA A 1 89 ? -2.897 -10.923 -49.502 1.00 47.97 89 ALA A CA 1
ATOM 701 C C . ALA A 1 89 ? -2.343 -11.312 -48.131 1.00 47.97 89 ALA A C 1
ATOM 703 O O . ALA A 1 89 ? -2.466 -12.460 -47.728 1.00 47.97 89 ALA A O 1
ATOM 704 N N . ASP A 1 90 ? -1.888 -10.323 -47.364 1.00 41.75 90 ASP A N 1
ATOM 705 C CA . ASP A 1 90 ? -1.784 -10.515 -45.925 1.00 41.75 90 ASP A CA 1
ATOM 706 C C . ASP A 1 90 ? -1.981 -9.203 -45.154 1.00 41.75 90 ASP A C 1
ATOM 708 O O . ASP A 1 90 ? -1.250 -8.224 -45.305 1.00 41.75 90 ASP A O 1
ATOM 712 N N . GLY A 1 91 ? -3.033 -9.195 -44.336 1.00 50.47 91 GLY A N 1
ATOM 713 C CA . GLY A 1 91 ? -2.913 -8.701 -42.971 1.00 50.47 91 GLY A CA 1
ATOM 714 C C . GLY A 1 91 ? -2.800 -7.195 -42.735 1.00 50.47 91 GLY A C 1
ATOM 715 O O . GLY A 1 91 ? -1.879 -6.749 -42.055 1.00 50.47 91 GLY A O 1
ATOM 716 N N . MET A 1 92 ? -3.832 -6.412 -43.065 1.00 51.59 92 MET A N 1
ATOM 717 C CA . MET A 1 92 ? -4.084 -5.127 -42.376 1.00 51.59 92 MET A CA 1
ATOM 718 C C . MET A 1 92 ? -4.623 -5.319 -40.933 1.00 51.59 92 MET A C 1
ATOM 720 O O . MET A 1 92 ? -5.471 -4.563 -40.470 1.00 51.59 92 MET A O 1
ATOM 724 N N . MET A 1 93 ? -4.137 -6.326 -40.194 1.00 55.38 93 MET A N 1
ATOM 725 C CA . MET A 1 93 ? -4.418 -6.545 -38.762 1.00 55.38 93 MET A CA 1
ATOM 726 C C . MET A 1 93 ? -3.160 -6.412 -37.878 1.00 55.38 93 MET A C 1
ATOM 728 O O . MET A 1 93 ? -3.138 -6.857 -36.737 1.00 55.38 93 MET A O 1
ATOM 732 N N . SER A 1 94 ? -2.111 -5.743 -38.364 1.00 55.38 94 SER A N 1
ATOM 733 C CA . SER A 1 94 ? -0.843 -5.536 -37.634 1.00 55.38 94 SER A CA 1
ATOM 734 C C . SER A 1 94 ? -0.864 -4.374 -36.611 1.00 55.38 94 SER A C 1
ATOM 736 O O . SER A 1 94 ? 0.187 -3.942 -36.139 1.00 55.38 94 SER A O 1
ATOM 738 N N . GLY A 1 95 ? -2.027 -3.806 -36.286 1.00 54.00 95 GLY A N 1
ATOM 739 C CA . GLY A 1 95 ? -2.097 -2.493 -35.629 1.00 54.00 95 GLY A CA 1
ATOM 740 C C . GLY A 1 95 ? -2.225 -2.469 -34.106 1.00 54.00 95 GLY A C 1
ATOM 741 O O . GLY A 1 95 ? -2.008 -1.418 -33.511 1.00 54.00 95 GLY A O 1
ATOM 742 N N . VAL A 1 96 ? -2.581 -3.575 -33.449 1.00 47.84 96 VAL A N 1
ATOM 743 C CA . VAL A 1 96 ? -2.817 -3.561 -31.995 1.00 47.84 96 VAL A CA 1
ATOM 744 C C . VAL A 1 96 ? -1.899 -4.564 -31.320 1.00 47.84 96 VAL A C 1
ATOM 746 O O . VAL A 1 96 ? -2.298 -5.663 -30.951 1.00 47.84 96 VAL A O 1
ATOM 749 N N . VAL A 1 97 ? -0.640 -4.159 -31.146 1.00 52.97 97 VAL A N 1
ATOM 750 C CA . VAL A 1 97 ? 0.232 -4.767 -30.139 1.00 52.97 97 VAL A CA 1
ATOM 751 C C . VAL A 1 97 ? -0.278 -4.293 -28.773 1.00 52.97 97 VAL A C 1
ATOM 753 O O . VAL A 1 97 ? -0.182 -3.094 -28.478 1.00 52.97 97 VAL A O 1
ATOM 756 N N . PRO A 1 98 ? -0.818 -5.176 -27.915 1.00 43.53 98 PRO A N 1
ATOM 757 C CA . PRO A 1 98 ? -1.226 -4.781 -26.576 1.00 43.53 98 PRO A CA 1
ATOM 758 C C . PRO A 1 98 ? 0.037 -4.366 -25.805 1.00 43.53 98 PRO A C 1
ATOM 760 O O . PRO A 1 98 ? 0.907 -5.191 -25.544 1.00 43.53 98 PRO A O 1
ATOM 763 N N . GLY A 1 99 ? 0.171 -3.077 -25.473 1.00 56.34 99 GLY A N 1
ATOM 764 C CA . GLY A 1 99 ? 1.286 -2.558 -24.659 1.00 56.34 99 GLY A CA 1
ATOM 765 C C . GLY A 1 99 ? 2.267 -1.604 -25.355 1.00 56.34 99 GLY A C 1
ATOM 766 O O . GLY A 1 99 ? 3.196 -1.105 -24.703 1.00 56.34 99 GLY A O 1
ATOM 767 N N . ALA A 1 100 ? 2.054 -1.284 -26.634 1.00 49.19 100 ALA A N 1
ATOM 768 C CA . ALA A 1 100 ? 2.808 -0.251 -27.345 1.00 49.19 100 ALA A CA 1
ATOM 769 C C . ALA A 1 100 ? 2.249 1.161 -27.068 1.00 49.19 100 ALA A C 1
ATOM 771 O O . ALA A 1 100 ? 1.847 1.874 -27.977 1.00 49.19 100 ALA A O 1
ATOM 772 N N . GLY A 1 101 ? 2.216 1.571 -25.796 1.00 53.25 101 GLY A N 1
ATOM 773 C CA . GLY A 1 101 ? 2.179 3.002 -25.476 1.00 53.25 101 GLY A CA 1
ATOM 774 C C . GLY A 1 101 ? 3.523 3.623 -25.860 1.00 53.25 101 GLY A C 1
ATOM 775 O O . GLY A 1 101 ? 4.571 3.026 -25.573 1.00 53.25 101 GLY A O 1
ATOM 776 N N . SER A 1 102 ? 3.504 4.780 -26.520 1.00 58.38 102 SER A N 1
ATOM 777 C CA . SER A 1 102 ? 4.706 5.516 -26.927 1.00 58.38 102 SER A CA 1
ATOM 778 C C . SER A 1 102 ? 5.593 5.799 -25.707 1.00 58.38 102 SER A C 1
ATOM 780 O O . SER A 1 102 ? 5.100 5.971 -24.590 1.00 58.38 102 SER A O 1
ATOM 782 N N . ALA A 1 103 ? 6.917 5.823 -25.889 1.00 61.12 103 ALA A N 1
ATOM 783 C CA . ALA A 1 103 ? 7.868 6.035 -24.790 1.00 61.12 103 ALA A CA 1
ATOM 784 C C . ALA A 1 103 ? 7.565 7.321 -23.989 1.00 61.12 103 ALA A C 1
ATOM 786 O O . ALA A 1 103 ? 7.642 7.315 -22.760 1.00 61.12 103 ALA A O 1
ATOM 787 N N . ASP A 1 104 ? 7.104 8.370 -24.674 1.00 60.75 104 ASP A N 1
ATOM 788 C CA . ASP A 1 104 ? 6.613 9.618 -24.082 1.00 60.75 104 ASP A CA 1
ATOM 789 C C . ASP A 1 104 ? 5.394 9.454 -23.167 1.00 60.75 104 ASP A C 1
ATOM 791 O O . ASP A 1 104 ? 5.272 10.150 -22.161 1.00 60.75 104 ASP A O 1
ATOM 795 N N . GLU A 1 105 ? 4.477 8.535 -23.471 1.00 61.62 105 GLU A N 1
ATOM 796 C CA . GLU A 1 105 ? 3.325 8.263 -22.605 1.00 61.62 105 GLU A CA 1
ATOM 797 C C . GLU A 1 105 ? 3.730 7.472 -21.363 1.00 61.62 105 GLU A C 1
ATOM 799 O O . GLU A 1 105 ? 3.219 7.730 -20.274 1.00 61.62 105 GLU A O 1
ATOM 804 N N . LYS A 1 106 ? 4.700 6.558 -21.490 1.00 60.97 106 LYS A N 1
ATOM 805 C CA . LYS A 1 106 ? 5.257 5.824 -20.343 1.00 60.97 106 LYS A CA 1
ATOM 806 C C . LYS A 1 106 ? 6.027 6.745 -19.396 1.00 60.97 106 LYS A C 1
ATOM 808 O O . LYS A 1 106 ? 5.949 6.550 -18.190 1.00 60.97 106 LYS A O 1
ATOM 813 N N . ALA A 1 107 ? 6.705 7.771 -19.916 1.00 63.69 107 ALA A N 1
ATOM 814 C CA . ALA A 1 107 ? 7.385 8.781 -19.100 1.00 63.69 107 ALA A CA 1
ATOM 815 C C . ALA A 1 107 ? 6.412 9.670 -18.300 1.00 63.69 107 ALA A C 1
ATOM 817 O O . ALA A 1 107 ? 6.755 10.144 -17.218 1.00 63.69 107 ALA A O 1
ATOM 818 N N . LYS A 1 108 ? 5.187 9.875 -18.802 1.00 75.56 108 LYS A N 1
ATOM 819 C CA . LYS A 1 108 ? 4.126 10.615 -18.093 1.00 75.56 108 LYS A CA 1
ATOM 820 C C . LYS A 1 108 ? 3.462 9.790 -16.987 1.00 75.56 108 LYS A C 1
ATOM 822 O O . LYS A 1 108 ? 2.793 10.355 -16.124 1.00 75.56 108 LYS A O 1
ATOM 827 N N . MET A 1 109 ? 3.622 8.468 -17.011 1.00 80.19 109 MET A N 1
ATOM 828 C CA . MET A 1 109 ? 3.064 7.567 -16.010 1.00 80.19 109 MET A CA 1
ATOM 829 C C . MET A 1 109 ? 3.962 7.494 -14.778 1.00 80.19 109 MET A C 1
ATOM 831 O O . MET A 1 109 ? 5.184 7.392 -14.866 1.00 80.19 109 MET A O 1
ATOM 835 N N . LEU A 1 110 ? 3.338 7.500 -13.603 1.00 83.69 110 LEU A N 1
ATOM 836 C CA . LEU A 1 110 ? 4.026 7.264 -12.343 1.00 83.69 110 LEU A CA 1
ATOM 837 C C . LEU A 1 110 ? 4.716 5.894 -12.365 1.00 83.69 110 LEU A C 1
ATOM 839 O O . LEU A 1 110 ? 4.100 4.927 -12.837 1.00 83.69 110 LEU A O 1
ATOM 843 N N . PRO A 1 111 ? 5.962 5.801 -11.857 1.00 85.25 111 PRO A N 1
ATOM 844 C CA . PRO A 1 111 ? 6.668 4.534 -11.784 1.00 85.25 111 PRO A CA 1
ATOM 845 C C . PRO A 1 111 ? 5.913 3.585 -10.860 1.00 85.25 111 PRO A C 1
ATOM 847 O O . PRO A 1 111 ? 5.385 3.997 -9.831 1.00 85.25 111 PRO A O 1
ATOM 850 N N . VAL A 1 112 ? 5.880 2.308 -11.233 1.00 87.75 112 VAL A N 1
ATOM 851 C CA . VAL A 1 112 ? 5.199 1.286 -10.441 1.00 87.75 112 VAL A CA 1
ATOM 852 C C . VAL A 1 112 ? 6.020 0.985 -9.194 1.00 87.75 112 VAL A C 1
ATOM 854 O O . VAL A 1 112 ? 7.150 0.502 -9.294 1.00 87.75 112 VAL A O 1
ATOM 857 N N . THR A 1 113 ? 5.449 1.242 -8.022 1.00 90.00 113 THR A N 1
ATOM 858 C CA . THR A 1 113 ? 6.092 0.970 -6.734 1.00 90.00 113 THR A CA 1
ATOM 859 C C . THR A 1 113 ? 5.491 -0.264 -6.067 1.00 90.00 113 THR A C 1
ATOM 861 O O . THR A 1 113 ? 4.399 -0.721 -6.410 1.00 90.00 113 THR A O 1
ATOM 864 N N . THR A 1 114 ? 6.204 -0.841 -5.099 1.00 90.06 114 THR A N 1
ATOM 865 C CA . THR A 1 114 ? 5.668 -1.946 -4.285 1.00 90.06 114 THR A CA 1
ATOM 866 C C . THR A 1 114 ? 4.429 -1.504 -3.506 1.00 90.06 114 THR A C 1
ATOM 868 O O . THR A 1 114 ? 3.423 -2.209 -3.478 1.00 90.06 114 THR A O 1
ATOM 871 N N . LEU A 1 115 ? 4.466 -0.290 -2.951 1.00 90.31 115 LEU A N 1
ATOM 872 C CA . LEU A 1 115 ? 3.333 0.296 -2.242 1.00 90.31 115 LEU A CA 1
ATOM 873 C C . LEU A 1 115 ? 2.151 0.578 -3.179 1.00 90.31 115 LEU A C 1
ATOM 875 O O . LEU A 1 115 ? 1.012 0.283 -2.834 1.00 90.31 115 LEU A O 1
ATOM 879 N N . GLY A 1 116 ? 2.401 1.087 -4.385 1.00 91.50 116 GLY A N 1
ATOM 880 C CA . GLY A 1 116 ? 1.356 1.292 -5.384 1.00 91.50 116 GLY A CA 1
ATOM 881 C C . GLY A 1 116 ? 0.742 -0.018 -5.882 1.00 91.50 116 GLY A C 1
ATOM 882 O O . GLY A 1 116 ? -0.467 -0.084 -6.092 1.00 91.50 116 GLY A O 1
ATOM 883 N N . ARG A 1 117 ? 1.521 -1.102 -5.993 1.00 90.12 117 ARG A N 1
ATOM 884 C CA . ARG A 1 117 ? 0.972 -2.444 -6.258 1.00 90.12 117 ARG A CA 1
ATOM 885 C C . ARG A 1 117 ? 0.079 -2.931 -5.122 1.00 90.12 117 ARG A C 1
ATOM 887 O O . ARG A 1 117 ? -1.046 -3.333 -5.402 1.00 90.12 117 ARG A O 1
ATOM 894 N N . TYR A 1 118 ? 0.512 -2.789 -3.871 1.00 90.75 118 TYR A N 1
ATOM 895 C CA . TYR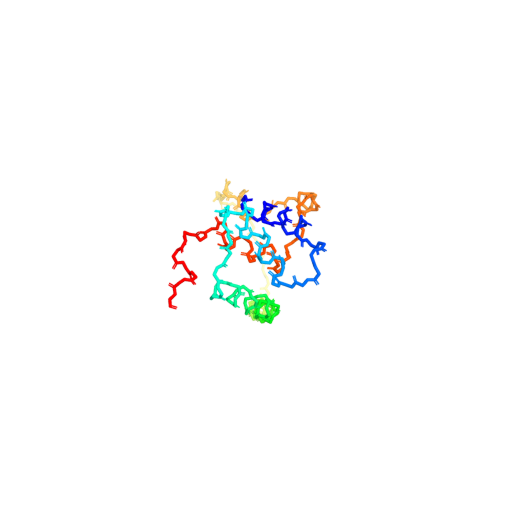 A 1 118 ? -0.319 -3.104 -2.705 1.00 90.75 118 TYR A CA 1
ATOM 896 C C . TYR A 1 118 ? -1.643 -2.326 -2.713 1.00 90.75 118 TYR A C 1
ATOM 898 O O . TYR A 1 118 ? -2.720 -2.909 -2.621 1.00 90.75 118 TYR A O 1
ATOM 906 N N . ILE A 1 119 ? -1.585 -1.007 -2.914 1.00 92.31 119 ILE A N 1
ATOM 907 C CA . ILE A 1 119 ? -2.781 -0.155 -2.956 1.00 92.31 119 ILE A CA 1
ATOM 908 C C . ILE A 1 119 ? -3.682 -0.530 -4.133 1.00 92.31 119 ILE A C 1
ATOM 910 O O . ILE A 1 119 ? -4.902 -0.519 -4.005 1.00 92.31 119 ILE A O 1
ATOM 914 N N . LYS A 1 120 ? -3.114 -0.899 -5.284 1.00 92.25 120 LYS A N 1
ATOM 915 C CA . LYS A 1 120 ? -3.903 -1.395 -6.412 1.00 92.25 120 LYS A CA 1
ATOM 916 C C . LYS A 1 120 ? -4.626 -2.691 -6.060 1.00 92.25 120 LYS A C 1
ATOM 918 O O . LYS A 1 120 ? -5.765 -2.845 -6.495 1.00 92.25 120 LYS A O 1
ATOM 923 N N . VAL A 1 121 ? -3.994 -3.596 -5.307 1.00 89.62 121 VAL A N 1
ATOM 924 C CA . VAL A 1 121 ? -4.661 -4.803 -4.799 1.00 89.62 121 VAL A CA 1
ATOM 925 C C . VAL A 1 121 ? -5.839 -4.397 -3.920 1.00 89.62 121 VAL A C 1
ATOM 927 O O . VAL A 1 121 ? -6.937 -4.856 -4.193 1.00 89.62 121 VAL A O 1
ATOM 930 N N . LEU A 1 122 ? -5.667 -3.467 -2.976 1.00 89.75 122 LEU A N 1
ATOM 931 C CA . LEU A 1 122 ? -6.774 -2.964 -2.146 1.00 89.75 122 LEU A CA 1
ATOM 932 C C . LEU A 1 122 ? -7.910 -2.349 -2.983 1.00 89.75 122 LEU A C 1
ATOM 934 O O . LEU A 1 122 ? -9.072 -2.683 -2.796 1.00 89.75 122 LEU A O 1
ATOM 938 N N . LEU A 1 123 ? -7.584 -1.515 -3.974 1.00 89.38 123 LEU A N 1
ATOM 939 C CA . LEU A 1 123 ? -8.570 -0.901 -4.874 1.00 89.38 123 LEU A CA 1
ATOM 940 C C . LEU A 1 123 ? -9.280 -1.903 -5.799 1.00 89.38 123 LEU A C 1
ATOM 942 O O . LEU A 1 123 ? -10.313 -1.568 -6.373 1.00 89.38 123 LEU A O 1
ATOM 946 N N . SER A 1 124 ? -8.697 -3.086 -6.011 1.00 86.31 124 SER A N 1
ATOM 947 C CA . SER A 1 124 ? -9.247 -4.127 -6.894 1.00 86.31 124 SER A CA 1
ATOM 948 C C . SER A 1 124 ? -9.867 -5.288 -6.114 1.00 86.31 124 SER A C 1
ATOM 950 O O . SER A 1 124 ? -10.584 -6.099 -6.695 1.00 86.31 124 SER A O 1
ATOM 952 N N . ALA A 1 125 ? -9.578 -5.389 -4.818 1.00 75.88 125 ALA A N 1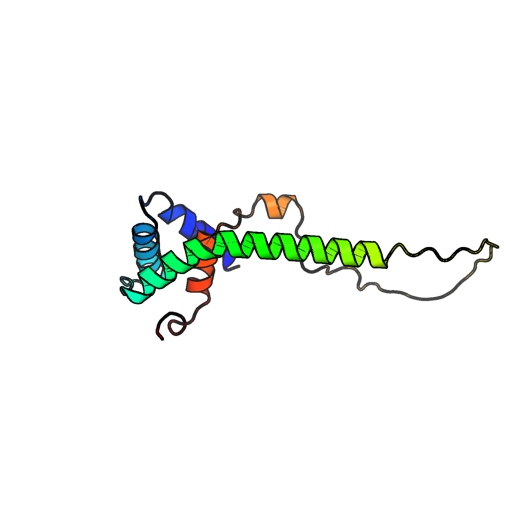
ATOM 953 C CA . ALA A 1 125 ? -10.141 -6.381 -3.930 1.00 75.88 125 ALA A CA 1
ATOM 954 C C . ALA A 1 125 ? -11.515 -5.896 -3.463 1.00 75.88 125 ALA A C 1
ATOM 956 O O . ALA A 1 125 ? -11.632 -4.865 -2.802 1.00 75.88 125 ALA A O 1
ATOM 957 N N . ASN A 1 126 ? -12.553 -6.679 -3.755 1.00 64.06 126 ASN A N 1
ATOM 958 C CA . ASN A 1 126 ? -13.737 -6.659 -2.901 1.00 64.06 126 ASN A CA 1
ATOM 959 C C . ASN A 1 126 ? -13.282 -7.061 -1.490 1.00 64.06 126 ASN A C 1
ATOM 961 O O . ASN A 1 126 ? -12.394 -7.906 -1.373 1.00 64.06 126 ASN A O 1
ATOM 965 N N . GLU A 1 127 ? -13.873 -6.477 -0.446 1.00 56.12 127 GLU A N 1
ATOM 966 C CA . GLU A 1 127 ? -13.446 -6.515 0.973 1.00 56.12 127 GLU A CA 1
ATOM 967 C C . GLU A 1 127 ? -13.228 -7.917 1.606 1.00 56.12 127 GLU A C 1
ATOM 969 O O . GLU A 1 127 ? -12.936 -8.030 2.789 1.00 56.12 127 GLU A O 1
ATOM 974 N N . PHE A 1 128 ? -13.325 -8.998 0.834 1.00 51.94 128 PHE A N 1
ATOM 975 C CA . PHE A 1 128 ? -13.258 -10.394 1.257 1.00 51.94 128 PHE A CA 1
ATOM 976 C C . PHE A 1 128 ? -11.878 -11.064 1.130 1.00 51.94 128 PHE A C 1
ATOM 978 O O . PHE A 1 128 ? -11.733 -12.196 1.574 1.00 51.94 128 PHE A O 1
ATOM 985 N N . LEU A 1 129 ? -10.860 -10.433 0.526 1.00 56.62 129 LEU A N 1
ATOM 986 C 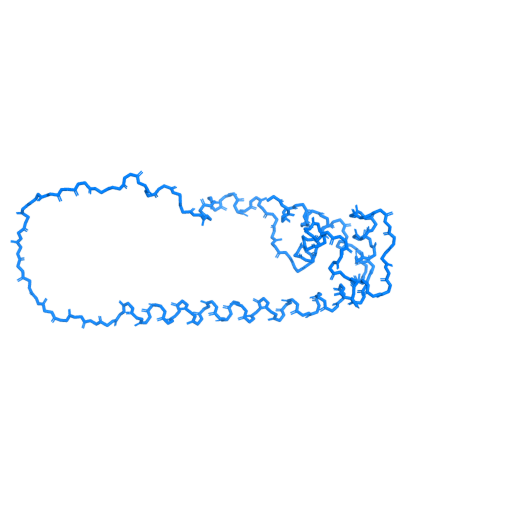CA . LEU A 1 129 ? -9.561 -11.104 0.307 1.00 56.62 129 LEU A CA 1
ATOM 987 C C . LEU A 1 129 ? -8.586 -11.046 1.498 1.00 56.62 129 LEU A C 1
ATOM 989 O O . LEU A 1 129 ? -7.605 -11.786 1.491 1.00 56.62 129 LEU A O 1
ATOM 993 N N . PHE A 1 130 ? -8.832 -10.206 2.509 1.00 55.34 130 PHE A N 1
ATOM 994 C CA . PHE A 1 130 ? -7.922 -10.034 3.656 1.00 55.34 130 PHE A CA 1
ATOM 995 C C . PHE A 1 130 ? -8.457 -10.593 4.984 1.00 55.34 130 PHE A C 1
ATOM 997 O O . PHE A 1 130 ? -7.806 -10.433 6.014 1.00 55.34 130 PHE A O 1
ATOM 1004 N N . VAL A 1 131 ? -9.596 -11.293 4.956 1.00 53.00 131 VAL A N 1
ATOM 1005 C CA . VAL A 1 131 ? -10.170 -11.991 6.113 1.00 53.00 131 VAL A CA 1
ATOM 1006 C C . VAL A 1 131 ? -10.267 -13.479 5.776 1.00 53.00 131 VAL A C 1
ATOM 1008 O O . VAL A 1 131 ? -11.148 -13.892 5.025 1.00 53.00 131 VAL A O 1
ATOM 1011 N N . SER A 1 132 ? -9.341 -14.279 6.307 1.00 44.66 132 SER A N 1
ATOM 1012 C CA . SER A 1 132 ? -9.429 -15.743 6.371 1.00 44.66 132 SER A CA 1
ATOM 1013 C C . SER A 1 132 ? -8.811 -16.254 7.659 1.00 44.66 132 SER A C 1
ATOM 1015 O O . SER A 1 132 ? -7.872 -15.603 8.167 1.00 44.66 132 SER A O 1
#